Protein AF-A0A537KF07-F1 (afdb_monomer_lite)

Secondary structure (DSSP, 8-state):
--GGGGT----EEEEEEETTEEEEEEEEEEETTEEEEEEEEEEE-TTS-EEEEEEEE-TTSSSSS-EEEEEEEEEE-TTS-EEEEEEEEE-TTS-EEEEEEEEEEEEEEEEPTT--STHHHHTT-GGGG-SEEEEEEEEEETT-TTS-EEEEEEEEE-TTSSEEEEEEEEETTTEEEEEE----

Foldseek 3Di:
DDPVVQPFPDKDKDWDDDPRATAKIWTWGDDVPDTWIKMKGFDADPVGAGQKIFIWTDPVNPPPLIDRQKMWGWDADPQQATAKIKIFGADRVRHTDKIKMKHPWDFDPFAAPQQDGNVCVSVVHSNSVGRTDTQKIWMDMPVDDVPIKIKGKDFDADPVRYGQKIWIAIPPVRDIDIDGDDDD

Radius of gyration: 18.46 Å; chains: 1; bounding box: 45×42×47 Å

Structure (mmCIF, N/CA/C/O backbone):
data_AF-A0A537KF07-F1
#
_entry.id   AF-A0A537KF07-F1
#
loop_
_atom_site.group_PDB
_atom_site.id
_atom_site.type_symbol
_atom_site.label_atom_id
_atom_site.label_alt_id
_atom_site.label_comp_id
_atom_site.label_asym_id
_atom_site.label_entity_id
_atom_site.label_seq_id
_atom_site.pdbx_PDB_ins_code
_atom_site.Cartn_x
_atom_site.Cartn_y
_atom_site.Cartn_z
_atom_site.occupancy
_atom_site.B_iso_or_equiv
_atom_site.auth_seq_id
_atom_site.auth_comp_id
_atom_site.auth_asym_id
_atom_site.auth_atom_id
_atom_site.pdbx_PDB_model_num
ATOM 1 N N . MET A 1 1 ? -11.790 18.158 -12.188 1.00 47.16 1 MET A N 1
ATOM 2 C CA . MET A 1 1 ? -12.282 18.224 -13.584 1.00 47.16 1 MET A CA 1
ATOM 3 C C . MET A 1 1 ? -12.781 16.838 -13.966 1.00 47.16 1 MET A C 1
ATOM 5 O O . MET A 1 1 ? -12.114 15.887 -13.583 1.00 47.16 1 MET A O 1
ATOM 9 N N . PRO A 1 2 ? -13.940 16.689 -14.626 1.00 51.88 2 PRO A N 1
ATOM 10 C CA . PRO A 1 2 ? -14.465 15.374 -14.996 1.00 51.88 2 PRO A CA 1
ATOM 11 C C . PRO A 1 2 ? -13.599 14.713 -16.083 1.00 51.88 2 PRO A C 1
ATOM 13 O O . PRO A 1 2 ? -13.153 15.394 -17.004 1.00 51.88 2 PRO A O 1
ATOM 16 N N . LEU A 1 3 ? -13.401 13.394 -15.989 1.00 54.84 3 LEU A N 1
ATOM 17 C CA . LEU A 1 3 ? -12.576 12.559 -16.889 1.00 54.84 3 LEU A CA 1
ATOM 18 C C . LEU A 1 3 ? -12.927 12.719 -18.385 1.00 54.84 3 LEU A C 1
ATOM 20 O O . LEU A 1 3 ? -12.056 12.653 -19.249 1.00 54.84 3 LEU A O 1
ATOM 24 N N . VAL A 1 4 ? -14.186 13.056 -18.678 1.00 55.69 4 VAL A N 1
ATOM 25 C CA . VAL A 1 4 ? -14.690 13.337 -20.033 1.00 55.69 4 VAL A CA 1
ATOM 26 C C . VAL A 1 4 ? -13.979 14.528 -20.695 1.00 55.69 4 VAL A C 1
ATOM 28 O O . VAL A 1 4 ? -13.783 14.527 -21.906 1.00 55.69 4 VAL A O 1
ATOM 31 N N . ALA A 1 5 ? -13.541 15.534 -19.928 1.00 60.78 5 ALA A N 1
ATOM 32 C CA . ALA A 1 5 ? -12.912 16.742 -20.474 1.00 60.78 5 ALA A CA 1
ATOM 33 C C . ALA A 1 5 ? -11.498 16.505 -21.044 1.00 60.78 5 ALA A C 1
ATOM 35 O O . ALA A 1 5 ? -11.002 17.339 -21.797 1.00 60.78 5 ALA A O 1
ATOM 36 N N . VAL A 1 6 ? -10.868 15.372 -20.708 1.00 59.22 6 VAL A N 1
ATOM 37 C CA . VAL A 1 6 ? -9.561 14.934 -21.235 1.00 59.22 6 VAL A CA 1
ATOM 38 C C . VAL A 1 6 ? -9.680 13.717 -22.164 1.00 59.22 6 VAL A C 1
ATOM 40 O O . VAL A 1 6 ? -8.673 13.125 -22.540 1.00 59.22 6 VAL A O 1
ATOM 43 N N . GLY A 1 7 ? -10.905 13.333 -22.546 1.00 64.19 7 GLY A N 1
ATOM 44 C CA . GLY A 1 7 ? -11.150 12.217 -23.465 1.00 64.19 7 GLY A CA 1
ATOM 45 C C . GLY A 1 7 ? -10.906 10.823 -22.873 1.00 64.19 7 GLY A C 1
ATOM 46 O O . GLY A 1 7 ? -10.796 9.866 -23.634 1.00 64.19 7 GLY A O 1
ATOM 47 N N . ILE A 1 8 ? -10.822 10.689 -21.543 1.00 65.81 8 ILE A N 1
ATOM 48 C CA . ILE A 1 8 ? -10.770 9.382 -20.873 1.00 65.81 8 ILE A CA 1
ATOM 49 C C . ILE A 1 8 ? -12.213 8.893 -20.699 1.00 65.81 8 ILE A C 1
ATOM 51 O O . ILE A 1 8 ? -12.938 9.391 -19.838 1.00 65.81 8 ILE A O 1
ATOM 55 N N . ASP A 1 9 ? -12.627 7.934 -21.528 1.00 66.38 9 ASP A N 1
ATOM 56 C CA . ASP A 1 9 ? -13.961 7.314 -21.451 1.00 66.38 9 ASP A CA 1
ATOM 57 C C . ASP A 1 9 ? -14.011 6.195 -20.393 1.00 66.38 9 ASP A C 1
ATOM 59 O O . ASP A 1 9 ? -14.980 6.054 -19.653 1.00 66.38 9 ASP A O 1
ATOM 63 N N . SER A 1 10 ? -12.925 5.427 -20.244 1.00 69.19 10 SER A N 1
ATOM 64 C CA . SER A 1 10 ? -12.824 4.392 -19.211 1.00 69.19 10 SER A CA 1
ATOM 65 C C . SER A 1 10 ? -11.374 4.072 -18.854 1.00 69.19 10 SER A C 1
ATOM 67 O O . SER A 1 10 ? -10.477 4.206 -19.684 1.00 69.19 10 SER A O 1
ATOM 69 N N . ILE A 1 11 ? -11.165 3.625 -17.616 1.00 80.50 11 ILE A N 1
ATOM 70 C CA . ILE A 1 11 ? -9.938 2.965 -17.167 1.00 80.50 11 ILE A CA 1
ATOM 71 C C . ILE A 1 11 ? -10.269 1.483 -17.011 1.00 80.50 11 ILE A C 1
ATOM 73 O O . ILE A 1 11 ? -11.291 1.141 -16.410 1.00 80.50 11 ILE A O 1
ATOM 77 N N . LYS A 1 12 ? -9.431 0.601 -17.564 1.00 85.31 12 LYS A N 1
ATOM 78 C CA . LYS A 1 12 ? -9.648 -0.845 -17.502 1.00 85.31 12 LYS A CA 1
ATOM 79 C C . LYS A 1 12 ? -8.543 -1.518 -16.700 1.00 85.31 12 LYS A C 1
ATOM 81 O O . LYS A 1 12 ? -7.401 -1.562 -17.149 1.00 85.31 12 LYS A O 1
ATOM 86 N N . THR A 1 13 ? -8.936 -2.134 -15.589 1.00 89.50 13 THR A N 1
ATOM 87 C CA . THR A 1 13 ? -8.097 -3.062 -14.824 1.00 89.50 13 THR A CA 1
ATOM 88 C C . THR A 1 13 ? -8.587 -4.486 -15.061 1.00 89.50 13 THR A C 1
ATOM 90 O O . THR A 1 13 ? -9.764 -4.795 -14.867 1.00 89.50 13 THR A O 1
ATOM 93 N N . ILE A 1 14 ? -7.698 -5.363 -15.517 1.00 92.50 14 ILE A N 1
ATOM 94 C CA . ILE A 1 14 ? -7.951 -6.794 -15.693 1.00 92.50 14 ILE A CA 1
ATOM 95 C C . ILE A 1 14 ? -7.270 -7.518 -14.545 1.00 92.50 14 ILE A C 1
ATOM 97 O O . ILE A 1 14 ? -6.051 -7.476 -14.431 1.00 92.50 14 ILE A O 1
ATOM 101 N N . VAL A 1 15 ? -8.052 -8.202 -13.719 1.00 94.50 15 VAL A N 1
ATOM 102 C CA . VAL A 1 15 ? -7.546 -8.968 -12.580 1.00 94.50 15 VAL A CA 1
ATOM 103 C C . VAL A 1 15 ? -7.554 -10.453 -12.929 1.00 94.50 15 VAL A C 1
ATOM 105 O O . VAL A 1 15 ? -8.562 -10.983 -13.398 1.00 94.50 15 VAL A O 1
ATOM 108 N N . HIS A 1 16 ? -6.438 -11.133 -12.686 1.00 95.06 16 HIS A N 1
ATOM 109 C CA . HIS A 1 16 ? -6.301 -12.573 -12.871 1.00 95.06 16 HIS A CA 1
ATOM 110 C C . HIS A 1 16 ? -6.446 -13.294 -11.533 1.00 95.06 16 HIS A C 1
ATOM 112 O O . HIS A 1 16 ? -5.926 -12.858 -10.503 1.00 95.06 16 HIS A O 1
ATOM 118 N N . TYR A 1 17 ? -7.156 -14.419 -11.562 1.00 93.31 17 TYR A N 1
ATOM 119 C CA . TYR A 1 17 ? -7.489 -15.199 -10.380 1.00 93.31 17 TYR A CA 1
ATOM 120 C C . TYR A 1 17 ? -7.315 -16.689 -10.666 1.00 93.31 17 TYR A C 1
ATOM 122 O O . TYR A 1 17 ? -7.836 -17.200 -11.659 1.00 93.31 17 TYR A O 1
ATOM 130 N N . ALA A 1 18 ? -6.597 -17.395 -9.797 1.00 93.19 18 ALA A N 1
ATOM 131 C CA . ALA A 1 18 ? -6.385 -18.835 -9.892 1.00 93.19 18 ALA A CA 1
ATOM 132 C C . ALA A 1 18 ? -6.261 -19.449 -8.495 1.00 93.19 18 ALA A C 1
ATOM 134 O O . ALA A 1 18 ? -5.739 -18.820 -7.578 1.00 93.19 18 ALA A O 1
ATOM 135 N N . SER A 1 19 ? -6.730 -20.689 -8.326 1.00 89.88 19 SER A N 1
ATOM 136 C CA . SER A 1 19 ? -6.618 -21.431 -7.056 1.00 89.88 19 SER A CA 1
ATOM 137 C C . SER A 1 19 ? -7.095 -20.631 -5.833 1.00 89.88 19 SER A C 1
ATOM 139 O O . SER A 1 19 ? -6.445 -20.614 -4.789 1.00 89.88 19 SER A O 1
ATOM 141 N N . SER A 1 20 ? -8.229 -19.943 -5.987 1.00 87.94 20 SER A N 1
ATOM 142 C CA . SER A 1 20 ? -8.838 -19.084 -4.968 1.00 87.94 20 SER A CA 1
ATOM 143 C C . SER A 1 20 ? -8.006 -17.861 -4.542 1.00 87.94 20 SER A C 1
ATOM 145 O O . SER A 1 20 ? -8.156 -17.369 -3.424 1.00 87.94 20 SER A O 1
ATOM 147 N N . ARG A 1 21 ? -7.116 -17.362 -5.411 1.00 92.44 21 ARG A N 1
ATOM 148 C CA . ARG A 1 21 ? -6.211 -16.241 -5.123 1.00 92.44 21 ARG A CA 1
ATOM 149 C C . ARG A 1 21 ? -6.056 -15.311 -6.320 1.00 92.44 21 ARG A C 1
ATOM 151 O O . ARG A 1 21 ? -6.064 -15.762 -7.465 1.00 92.44 21 ARG A O 1
ATOM 158 N N . TYR A 1 22 ? -5.850 -14.026 -6.049 1.00 94.50 22 TYR A N 1
ATOM 159 C CA . TYR A 1 22 ? -5.432 -13.063 -7.065 1.00 94.50 22 TYR A CA 1
ATOM 160 C C . TYR A 1 22 ? -3.990 -13.347 -7.474 1.00 94.50 22 TYR A C 1
ATOM 162 O O . TYR A 1 22 ? -3.114 -13.436 -6.622 1.00 94.50 22 TYR A O 1
ATOM 170 N N . THR A 1 23 ? -3.715 -13.510 -8.759 1.00 96.06 23 THR A N 1
ATOM 171 C CA . THR A 1 23 ? -2.351 -13.814 -9.224 1.00 96.06 23 THR A CA 1
ATOM 172 C C . THR A 1 23 ? -1.645 -12.582 -9.761 1.00 96.06 23 THR A C 1
ATOM 174 O O . THR A 1 23 ? -0.437 -12.438 -9.598 1.00 96.06 23 THR A O 1
ATOM 177 N N . SER A 1 24 ? -2.401 -11.702 -10.408 1.00 95.44 24 SER A N 1
ATOM 178 C CA . SER A 1 24 ? -1.882 -10.510 -11.065 1.00 95.44 24 SER A CA 1
ATOM 179 C C . SER A 1 24 ? -3.008 -9.556 -11.436 1.00 95.44 24 SER A C 1
ATOM 181 O O . SER A 1 24 ? -4.174 -9.954 -11.498 1.00 95.44 24 SER A O 1
ATOM 183 N N . TYR A 1 25 ? -2.658 -8.319 -11.767 1.00 94.31 25 TYR A N 1
ATOM 184 C CA . TYR A 1 25 ? -3.534 -7.421 -12.510 1.00 94.31 25 TYR A CA 1
ATOM 185 C C . TYR A 1 25 ? -2.779 -6.728 -13.647 1.00 94.31 25 TYR A C 1
ATOM 187 O O . TYR A 1 25 ? -1.553 -6.699 -13.664 1.00 94.31 25 TYR A O 1
ATOM 195 N N . VAL A 1 26 ? -3.523 -6.216 -14.623 1.00 93.38 26 VAL A N 1
ATOM 196 C CA . VAL A 1 26 ? -3.023 -5.403 -15.738 1.00 93.38 26 VAL A CA 1
ATOM 197 C C . VAL A 1 26 ? -3.908 -4.175 -15.832 1.00 93.38 26 VAL A C 1
ATOM 199 O O . VAL A 1 26 ? -5.131 -4.321 -15.933 1.00 93.38 26 VAL A O 1
ATOM 202 N N . LEU A 1 27 ? -3.316 -2.989 -15.823 1.00 90.94 27 LEU A N 1
ATOM 203 C CA . LEU A 1 27 ? -4.023 -1.739 -16.041 1.00 90.94 27 LEU A CA 1
ATOM 204 C C . LEU A 1 27 ? -3.581 -1.153 -17.390 1.00 90.94 27 LEU A C 1
ATOM 206 O O . LEU A 1 27 ? -2.417 -1.175 -17.783 1.00 90.94 27 LEU A O 1
ATOM 210 N N . ASN A 1 28 ? -4.566 -0.703 -18.164 1.00 88.88 28 ASN A N 1
ATOM 211 C CA . ASN A 1 28 ? -4.343 -0.075 -19.459 1.00 88.88 28 ASN A CA 1
ATOM 212 C C . ASN A 1 28 ? -5.110 1.245 -19.510 1.00 88.88 28 ASN A C 1
ATOM 214 O O . ASN A 1 28 ? -6.343 1.265 -19.418 1.00 88.88 28 ASN A O 1
ATOM 218 N N . ILE A 1 29 ? -4.363 2.332 -19.676 1.00 85.81 29 ILE A N 1
ATOM 219 C CA . ILE A 1 29 ? -4.878 3.666 -19.955 1.00 85.81 29 ILE A CA 1
ATOM 220 C C . ILE A 1 29 ? -4.370 4.054 -21.339 1.00 85.81 29 ILE A C 1
ATOM 222 O O . ILE A 1 29 ? -3.177 4.251 -21.538 1.00 85.81 29 ILE A O 1
ATOM 226 N N . ASN A 1 30 ? -5.280 4.190 -22.297 1.00 82.38 30 ASN A N 1
ATOM 227 C CA . ASN A 1 30 ? -4.943 4.583 -23.659 1.00 82.38 30 ASN A CA 1
ATOM 228 C C . ASN A 1 30 ? -5.803 5.776 -24.071 1.00 82.38 30 ASN A C 1
ATOM 230 O O . ASN A 1 30 ? -6.999 5.630 -24.336 1.00 82.38 30 ASN A O 1
ATOM 234 N N . THR A 1 31 ? -5.185 6.952 -24.113 1.00 80.06 31 THR A N 1
ATOM 235 C CA . THR A 1 31 ? -5.799 8.194 -24.579 1.00 80.06 31 THR A CA 1
ATOM 236 C C . THR A 1 31 ? -4.897 8.922 -25.574 1.00 80.06 31 THR A C 1
ATOM 238 O O . THR A 1 31 ? -3.701 8.643 -25.671 1.00 80.06 31 THR A O 1
ATOM 241 N N . PRO A 1 32 ? -5.437 9.858 -26.378 1.00 80.12 32 PRO A N 1
ATOM 242 C CA . PRO A 1 32 ? -4.624 10.597 -27.337 1.00 80.12 32 PRO A CA 1
ATOM 243 C C . PRO A 1 32 ? -3.425 11.289 -26.667 1.00 80.12 32 PRO A C 1
ATOM 245 O O . PRO A 1 32 ? -3.595 12.189 -25.850 1.00 80.12 32 PRO A O 1
ATOM 248 N N . GLY A 1 33 ? -2.211 10.873 -27.039 1.00 79.88 33 GLY A N 1
ATOM 249 C CA . GLY A 1 33 ? -0.958 11.417 -26.503 1.00 79.88 33 GLY A CA 1
ATOM 250 C C . GLY A 1 33 ? -0.462 10.775 -25.201 1.00 79.88 33 GLY A C 1
ATOM 251 O O . GLY A 1 33 ? 0.588 11.187 -24.716 1.00 79.88 33 GLY A O 1
ATOM 252 N N . PHE A 1 34 ? -1.163 9.775 -24.657 1.00 80.50 34 PHE A N 1
ATOM 253 C CA . PHE A 1 34 ? -0.753 9.064 -23.447 1.00 80.50 34 PHE A CA 1
ATOM 254 C C . PHE A 1 34 ? -1.172 7.592 -23.494 1.00 80.50 34 PHE A C 1
ATOM 256 O O . PHE A 1 34 ? -2.356 7.267 -23.573 1.00 80.50 34 PHE A O 1
ATOM 263 N N . VAL A 1 35 ? -0.193 6.695 -23.407 1.00 82.75 35 VAL A N 1
ATOM 264 C CA . VAL A 1 35 ? -0.441 5.265 -23.228 1.00 82.75 35 VAL A CA 1
ATOM 265 C C . VAL A 1 35 ? 0.324 4.817 -21.995 1.00 82.75 35 VAL A C 1
ATOM 267 O O . VAL A 1 35 ? 1.543 4.946 -21.950 1.00 82.75 35 VAL A O 1
ATOM 270 N N . LEU A 1 36 ? -0.402 4.295 -21.013 1.00 86.31 36 LEU A N 1
ATOM 271 C CA . LEU A 1 36 ? 0.148 3.577 -19.876 1.00 86.31 36 LEU A CA 1
ATOM 272 C C . LEU A 1 36 ? -0.352 2.144 -19.948 1.00 86.31 36 LEU A C 1
ATOM 274 O O . LEU A 1 36 ? -1.557 1.888 -20.011 1.00 86.31 36 LEU A O 1
ATOM 278 N N . LEU A 1 37 ? 0.592 1.220 -19.933 1.00 90.88 37 LEU A N 1
ATOM 279 C CA . LEU A 1 37 ? 0.317 -0.189 -19.781 1.00 90.88 37 LEU A CA 1
ATOM 280 C C . LEU A 1 37 ? 1.253 -0.718 -18.705 1.00 90.88 37 LEU A C 1
ATOM 282 O O . LEU A 1 37 ? 2.467 -0.778 -18.898 1.00 90.88 37 LEU A O 1
ATOM 286 N N . ASP A 1 38 ? 0.671 -1.116 -17.590 1.00 92.56 38 ASP A N 1
ATOM 287 C CA . ASP A 1 38 ? 1.383 -1.666 -16.455 1.00 92.56 38 ASP A CA 1
ATOM 288 C C . ASP A 1 38 ? 0.727 -2.971 -15.995 1.00 92.56 38 ASP A C 1
ATOM 290 O O . ASP A 1 38 ? -0.360 -3.375 -16.433 1.00 92.56 38 ASP A O 1
ATOM 294 N N . SER A 1 39 ? 1.459 -3.723 -15.188 1.00 94.50 39 SER A N 1
ATOM 295 C CA . SER A 1 39 ? 0.978 -4.983 -14.647 1.00 94.50 39 SER A CA 1
ATOM 296 C C . SER A 1 39 ? 1.685 -5.332 -13.359 1.00 94.50 39 SER A C 1
ATOM 298 O O . SER A 1 39 ? 2.851 -5.002 -13.175 1.00 94.50 39 SER A O 1
ATOM 300 N N . SER A 1 40 ? 0.998 -6.088 -12.521 1.00 96.06 40 SER A N 1
ATOM 301 C CA . SER A 1 40 ? 1.519 -6.523 -11.236 1.00 96.06 40 SER A CA 1
ATOM 302 C C . SER A 1 40 ? 1.363 -8.010 -11.064 1.00 96.06 40 SER A C 1
ATOM 304 O O . SER A 1 40 ? 0.354 -8.580 -11.474 1.00 96.06 40 SER A O 1
ATOM 306 N N . VAL A 1 41 ? 2.333 -8.642 -10.413 1.00 97.44 41 VAL A N 1
ATOM 307 C CA . VAL A 1 41 ? 2.280 -10.050 -10.012 1.00 97.44 41 VAL A CA 1
ATOM 308 C C . VAL A 1 41 ? 2.420 -10.139 -8.500 1.00 97.44 41 VAL A C 1
ATOM 310 O O . VAL A 1 41 ? 3.409 -9.669 -7.940 1.00 97.44 41 VAL A O 1
ATOM 313 N N . PHE A 1 42 ? 1.451 -10.780 -7.846 1.00 97.75 42 PHE A N 1
ATOM 314 C CA . PHE A 1 42 ? 1.448 -10.925 -6.393 1.00 97.75 42 PHE A CA 1
ATOM 315 C C . PHE A 1 42 ? 2.351 -12.069 -5.929 1.00 97.75 42 PHE A C 1
ATOM 317 O O . PHE A 1 42 ? 2.352 -13.166 -6.495 1.00 97.75 42 PHE A O 1
ATOM 324 N N . VAL A 1 43 ? 3.084 -11.821 -4.847 1.00 97.38 43 VAL A N 1
ATOM 325 C CA . VAL A 1 43 ? 3.952 -12.784 -4.167 1.00 97.38 43 VAL A CA 1
ATOM 326 C C . VAL A 1 43 ? 3.274 -13.229 -2.877 1.00 97.38 43 VAL A C 1
ATOM 328 O O . VAL A 1 43 ? 2.782 -12.403 -2.113 1.00 97.38 43 VAL A O 1
ATOM 331 N N . TYR A 1 44 ? 3.254 -14.538 -2.624 1.00 95.75 44 TYR A N 1
ATOM 332 C CA . TYR A 1 44 ? 2.549 -15.138 -1.492 1.00 95.75 44 TYR A CA 1
ATOM 333 C C . TYR A 1 44 ? 3.493 -15.838 -0.514 1.00 95.75 44 TYR A C 1
ATOM 335 O O . TYR A 1 44 ? 4.454 -16.483 -0.934 1.00 95.75 44 TYR A O 1
ATOM 343 N N . ASP A 1 45 ? 3.168 -15.791 0.779 1.00 93.62 45 ASP A N 1
ATOM 344 C CA . ASP A 1 45 ? 3.781 -16.671 1.775 1.00 93.62 45 ASP A CA 1
ATOM 345 C C . ASP A 1 45 ? 3.182 -18.093 1.741 1.00 93.62 45 ASP A C 1
ATOM 347 O O . ASP A 1 45 ? 2.206 -18.392 1.043 1.00 93.62 45 ASP A O 1
ATOM 351 N N . GLY A 1 46 ? 3.765 -19.000 2.534 1.00 91.38 46 GLY A N 1
ATOM 352 C CA . GLY A 1 46 ? 3.276 -20.376 2.668 1.00 91.38 46 GLY A CA 1
ATOM 353 C C . GLY A 1 46 ? 1.874 -20.493 3.286 1.00 91.38 46 GLY A C 1
ATOM 354 O O . GLY A 1 46 ? 1.215 -21.513 3.097 1.00 91.38 46 GLY A O 1
ATOM 355 N N . ALA A 1 47 ? 1.399 -19.456 3.985 1.00 89.75 47 ALA A N 1
ATOM 356 C CA . ALA A 1 47 ? 0.049 -19.384 4.541 1.00 89.75 47 ALA A CA 1
ATOM 357 C C . ALA A 1 47 ? -0.978 -18.837 3.530 1.00 89.75 47 ALA A C 1
ATOM 359 O O . ALA A 1 47 ? -2.181 -18.906 3.774 1.00 89.75 47 ALA A O 1
ATOM 360 N N . GLY A 1 48 ? -0.529 -18.350 2.370 1.00 89.88 48 GLY A N 1
ATOM 361 C CA . GLY A 1 48 ? -1.392 -17.813 1.326 1.00 89.88 48 GLY A CA 1
ATOM 362 C C . GLY A 1 48 ? -1.762 -16.346 1.484 1.00 89.88 48 GLY A C 1
ATOM 363 O O . GLY A 1 48 ? -2.725 -15.914 0.849 1.00 89.88 48 GLY A O 1
ATOM 364 N N . ARG A 1 49 ? -1.001 -15.583 2.270 1.00 91.88 49 ARG A N 1
ATOM 365 C CA . ARG A 1 49 ? -1.111 -14.121 2.333 1.00 91.88 49 ARG A CA 1
ATOM 366 C C . ARG A 1 49 ? -0.222 -13.485 1.276 1.00 91.88 49 ARG A C 1
ATOM 368 O O . ARG A 1 49 ? 0.865 -14.000 1.014 1.00 91.88 49 ARG A O 1
ATOM 375 N N 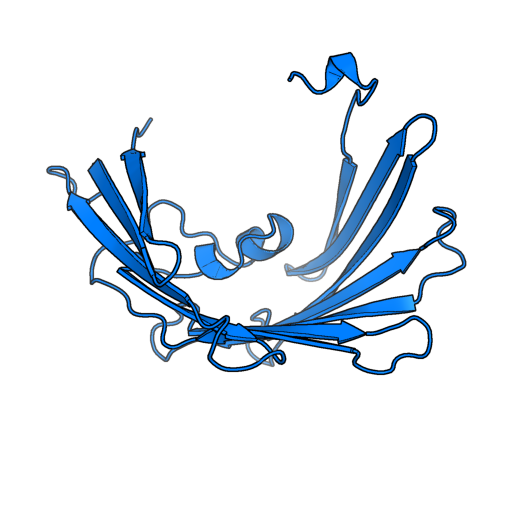. ILE A 1 50 ? -0.669 -12.376 0.694 1.00 96.06 50 ILE A N 1
ATOM 376 C CA . ILE A 1 50 ? 0.164 -11.564 -0.198 1.00 96.06 50 ILE A CA 1
ATOM 377 C C . ILE A 1 50 ? 1.228 -10.874 0.661 1.00 96.06 50 ILE A C 1
ATOM 379 O O . ILE A 1 50 ? 0.893 -10.158 1.600 1.00 96.06 50 ILE A O 1
ATOM 383 N N . ILE A 1 51 ? 2.501 -11.117 0.372 1.00 97.12 51 ILE A N 1
ATOM 384 C CA . ILE A 1 51 ? 3.655 -10.524 1.070 1.00 97.12 51 ILE A CA 1
ATOM 385 C C . ILE A 1 51 ? 4.463 -9.592 0.174 1.00 97.12 51 ILE A C 1
ATOM 387 O O . ILE A 1 51 ? 5.435 -9.000 0.625 1.00 97.12 51 ILE A O 1
ATOM 391 N N . GLY A 1 52 ? 4.073 -9.470 -1.089 1.00 97.44 52 GLY A N 1
ATOM 392 C CA . GLY A 1 52 ? 4.684 -8.509 -1.977 1.00 97.44 52 GLY A CA 1
ATOM 393 C C . GLY A 1 52 ? 4.050 -8.474 -3.351 1.00 97.44 52 GLY A C 1
ATOM 394 O O . GLY A 1 52 ? 3.147 -9.252 -3.675 1.00 97.44 52 GLY A O 1
ATOM 395 N N . GLU A 1 53 ? 4.565 -7.571 -4.163 1.00 97.62 53 GLU A N 1
ATOM 396 C CA . GLU A 1 53 ? 4.117 -7.317 -5.520 1.00 97.62 53 GLU A CA 1
ATOM 397 C C . GLU A 1 53 ? 5.318 -6.959 -6.395 1.00 97.62 53 GLU A C 1
ATOM 399 O O . GLU A 1 53 ? 6.147 -6.135 -6.019 1.00 97.62 53 GLU A O 1
ATOM 404 N N . ASN A 1 54 ? 5.415 -7.581 -7.568 1.00 98.12 54 ASN A N 1
ATOM 405 C CA . ASN A 1 54 ? 6.334 -7.156 -8.619 1.00 98.12 54 ASN A CA 1
ATOM 406 C C . ASN A 1 54 ? 5.539 -6.369 -9.655 1.00 98.12 54 ASN A C 1
ATOM 408 O O . ASN A 1 54 ? 4.658 -6.943 -10.299 1.00 98.12 54 ASN A O 1
ATOM 412 N N . PHE A 1 55 ? 5.868 -5.094 -9.815 1.00 97.12 55 PHE A N 1
ATOM 413 C CA . PHE A 1 55 ? 5.197 -4.173 -10.721 1.00 97.12 55 PHE A CA 1
ATOM 414 C C . PHE A 1 55 ? 6.056 -3.925 -11.963 1.00 97.12 55 PHE A C 1
ATOM 416 O O . PHE A 1 55 ? 7.252 -3.631 -11.876 1.00 97.12 55 PHE A O 1
ATOM 423 N N . TYR A 1 56 ? 5.437 -4.057 -13.129 1.00 97.06 56 TYR A N 1
ATOM 424 C CA . TYR A 1 56 ? 6.067 -3.977 -14.436 1.00 97.06 56 TYR A CA 1
ATOM 425 C C . TYR A 1 56 ? 5.401 -2.906 -15.288 1.00 97.06 56 TYR A C 1
ATOM 427 O O . TYR A 1 56 ? 4.176 -2.866 -15.387 1.00 97.06 56 TYR A O 1
ATOM 435 N N . GLU A 1 57 ? 6.207 -2.128 -16.001 1.00 95.31 57 GLU A N 1
ATOM 436 C CA . GLU A 1 57 ? 5.738 -1.105 -16.938 1.00 95.31 57 GLU A CA 1
ATOM 437 C C . GLU A 1 57 ? 6.159 -1.448 -18.365 1.00 95.31 57 GLU A C 1
ATOM 439 O O . GLU A 1 57 ? 7.251 -1.972 -18.583 1.00 95.31 57 GLU A O 1
ATOM 444 N N . SER A 1 58 ? 5.303 -1.125 -19.337 1.00 94.19 58 SER A N 1
ATOM 445 C CA . SER A 1 58 ? 5.590 -1.153 -20.775 1.00 94.19 58 SER A CA 1
ATOM 446 C C . SER A 1 58 ? 5.636 0.294 -21.288 1.00 94.19 58 SER A C 1
ATOM 448 O O . SER A 1 58 ? 4.584 0.856 -21.606 1.00 94.19 58 SER A O 1
ATOM 450 N N . PRO A 1 59 ? 6.825 0.927 -21.375 1.00 88.62 59 PRO A N 1
ATOM 451 C CA . PRO A 1 59 ? 6.963 2.327 -21.791 1.00 88.62 59 PRO A CA 1
ATOM 452 C C . PRO A 1 59 ? 6.358 2.645 -23.157 1.00 88.62 59 PRO A C 1
ATOM 454 O O . PRO A 1 59 ? 5.791 3.716 -23.356 1.00 88.62 59 PRO A O 1
ATOM 457 N N . ALA A 1 60 ? 6.468 1.723 -24.116 1.00 87.38 60 ALA A N 1
ATOM 458 C CA . ALA A 1 60 ? 5.872 1.887 -25.435 1.00 87.38 60 ALA A CA 1
ATOM 459 C C . ALA A 1 60 ? 4.353 1.643 -25.439 1.00 87.38 60 ALA A C 1
ATOM 461 O O . ALA A 1 60 ? 3.704 1.867 -26.462 1.00 87.38 60 ALA A O 1
ATOM 462 N N . GLY A 1 61 ? 3.782 1.128 -24.346 1.00 86.50 61 GLY A N 1
ATOM 463 C CA . GLY A 1 61 ? 2.366 0.784 -24.248 1.00 86.50 61 GLY A CA 1
ATOM 464 C C . GLY A 1 61 ? 1.952 -0.408 -25.116 1.00 86.50 61 GLY A C 1
ATOM 465 O O . GLY A 1 61 ? 0.767 -0.595 -25.390 1.00 86.50 61 GLY A O 1
ATOM 466 N N . THR A 1 62 ? 2.920 -1.196 -25.601 1.00 85.81 62 THR A N 1
ATOM 467 C CA . THR A 1 62 ? 2.682 -2.304 -26.547 1.00 85.81 62 THR A CA 1
ATOM 468 C C . THR A 1 62 ? 2.599 -3.671 -25.878 1.00 85.81 62 THR A C 1
ATOM 470 O O . THR A 1 62 ? 2.110 -4.620 -26.488 1.00 85.81 62 THR A O 1
ATOM 473 N N . GLY A 1 63 ? 3.099 -3.782 -24.647 1.00 86.88 63 GLY A N 1
ATOM 474 C CA . GLY A 1 63 ? 3.190 -5.026 -23.890 1.00 86.88 63 GLY A CA 1
ATOM 475 C C . GLY A 1 63 ? 4.360 -5.934 -24.282 1.00 86.88 63 GLY A C 1
ATOM 476 O O . GLY A 1 63 ? 4.473 -7.029 -23.739 1.00 86.88 63 GLY A O 1
ATOM 477 N N . ASN A 1 64 ? 5.236 -5.507 -25.200 1.00 89.12 64 ASN A N 1
ATOM 478 C CA . ASN A 1 64 ? 6.405 -6.286 -25.641 1.00 89.12 64 ASN A CA 1
ATOM 479 C C . ASN A 1 64 ? 7.728 -5.838 -24.994 1.00 89.12 64 ASN A C 1
ATOM 481 O O . ASN A 1 64 ? 8.767 -6.448 -25.231 1.00 89.12 64 ASN A O 1
ATOM 485 N N . ASP A 1 65 ? 7.696 -4.769 -24.206 1.00 92.12 65 ASP A N 1
ATOM 486 C CA . ASP A 1 65 ? 8.854 -4.076 -23.636 1.00 92.12 65 ASP A CA 1
ATOM 487 C C . ASP A 1 65 ? 8.738 -3.913 -22.115 1.00 92.12 65 ASP A C 1
ATOM 489 O O . ASP A 1 65 ? 9.268 -2.961 -21.545 1.00 92.12 65 ASP A O 1
ATOM 493 N N . TYR A 1 66 ? 8.035 -4.842 -21.459 1.00 94.69 66 TYR A N 1
ATOM 494 C CA . TYR A 1 66 ? 7.916 -4.833 -20.007 1.00 94.69 66 TYR A CA 1
ATOM 495 C C . TYR A 1 66 ? 9.282 -4.940 -19.328 1.00 94.69 66 TYR A C 1
ATOM 497 O O . TYR A 1 66 ? 10.089 -5.812 -19.658 1.00 94.69 66 TYR A O 1
ATOM 505 N N . TYR A 1 67 ? 9.492 -4.112 -18.312 1.00 95.81 67 TYR A N 1
ATOM 506 C CA . TYR A 1 67 ? 10.581 -4.260 -17.352 1.00 95.81 67 TYR A CA 1
ATOM 507 C C . TYR A 1 67 ? 10.036 -4.152 -15.929 1.00 95.81 67 TYR A C 1
ATOM 509 O O . TYR A 1 67 ? 8.946 -3.626 -15.715 1.00 95.81 67 TYR A O 1
ATOM 517 N N . LEU A 1 68 ? 10.774 -4.696 -14.960 1.00 97.69 68 LEU A N 1
ATOM 518 C CA . LEU A 1 68 ? 10.414 -4.592 -13.549 1.00 97.69 68 LEU A CA 1
ATOM 519 C C . LEU A 1 68 ? 10.695 -3.166 -13.070 1.00 97.69 68 LEU A C 1
ATOM 521 O O . LEU A 1 68 ? 11.858 -2.798 -12.925 1.00 97.69 68 LEU A O 1
ATOM 525 N N . ALA A 1 69 ? 9.641 -2.392 -12.843 1.00 97.69 69 ALA A N 1
ATOM 526 C CA . ALA A 1 69 ? 9.726 -0.982 -12.478 1.00 97.69 69 ALA A CA 1
ATOM 527 C C . ALA A 1 69 ? 9.654 -0.768 -10.963 1.00 97.69 69 ALA A C 1
ATOM 529 O O . ALA A 1 69 ? 10.254 0.172 -10.444 1.00 97.69 69 ALA A O 1
ATOM 530 N N . ALA A 1 70 ? 8.953 -1.647 -10.242 1.00 98.12 70 ALA A N 1
ATOM 531 C CA . ALA A 1 70 ? 8.902 -1.581 -8.792 1.00 98.12 70 ALA A CA 1
ATOM 532 C C . ALA A 1 70 ? 8.735 -2.945 -8.121 1.00 98.12 70 ALA A C 1
ATOM 534 O O . ALA A 1 70 ? 8.241 -3.908 -8.714 1.00 98.12 70 ALA A O 1
ATOM 535 N N . LYS A 1 71 ? 9.126 -3.003 -6.849 1.00 98.38 71 LYS A N 1
ATOM 536 C CA . LYS A 1 71 ? 8.749 -4.069 -5.922 1.00 98.38 71 LYS A CA 1
ATOM 537 C C . LYS A 1 71 ? 8.086 -3.470 -4.699 1.00 98.38 71 LYS A C 1
ATOM 539 O O . LYS A 1 71 ? 8.504 -2.418 -4.222 1.00 98.38 71 LYS A O 1
ATOM 544 N N . PHE A 1 72 ? 7.104 -4.180 -4.176 1.00 98.44 72 PHE A N 1
ATOM 545 C CA . PHE A 1 72 ? 6.489 -3.876 -2.899 1.00 98.44 72 PHE A CA 1
ATOM 546 C C . PHE A 1 72 ? 6.679 -5.067 -1.974 1.00 98.44 72 PHE A C 1
ATOM 548 O O . PHE A 1 72 ? 6.377 -6.191 -2.369 1.00 98.44 72 PHE A O 1
ATOM 555 N N . ASP A 1 73 ? 7.137 -4.816 -0.755 1.00 98.31 73 ASP A N 1
ATOM 556 C CA . ASP A 1 73 ? 7.230 -5.803 0.313 1.00 98.31 73 ASP A CA 1
ATOM 557 C C . ASP A 1 73 ? 6.237 -5.441 1.419 1.00 98.31 73 ASP A C 1
ATOM 559 O O . ASP A 1 73 ? 6.223 -4.319 1.936 1.00 98.31 73 ASP A O 1
ATOM 563 N N . TYR A 1 74 ? 5.401 -6.405 1.791 1.00 97.94 74 TYR A N 1
ATOM 564 C CA . TYR A 1 74 ? 4.348 -6.238 2.785 1.00 97.94 74 TYR A CA 1
ATOM 565 C C . TYR A 1 74 ? 4.615 -7.106 4.007 1.00 97.94 74 TYR A C 1
ATOM 567 O O . TYR A 1 74 ? 5.030 -8.264 3.900 1.00 97.94 74 TYR A O 1
ATOM 575 N N . SER A 1 75 ? 4.307 -6.574 5.186 1.00 97.06 75 SER A N 1
ATOM 576 C CA . SER A 1 75 ? 4.346 -7.342 6.427 1.00 97.06 75 SER A CA 1
ATOM 577 C C . SER A 1 75 ? 3.074 -7.169 7.245 1.00 97.06 75 SER A C 1
ATOM 579 O O . SER A 1 75 ? 2.288 -6.247 7.026 1.00 97.06 75 SER A O 1
ATOM 581 N N . TYR A 1 76 ? 2.882 -8.078 8.199 1.00 95.50 76 TYR A N 1
ATOM 582 C CA . TYR A 1 76 ? 1.712 -8.117 9.066 1.00 95.50 76 TYR A CA 1
ATOM 583 C C . TYR A 1 76 ? 2.134 -8.335 10.512 1.00 95.50 76 TYR A C 1
ATOM 585 O O . TYR A 1 76 ? 3.117 -9.033 10.781 1.00 95.50 76 TYR A O 1
ATOM 593 N N . ASP A 1 77 ? 1.364 -7.782 11.441 1.00 94.44 77 ASP A N 1
ATOM 594 C CA . ASP A 1 77 ? 1.546 -8.026 12.864 1.00 94.44 77 ASP A CA 1
ATOM 595 C C . ASP A 1 77 ? 0.962 -9.390 13.291 1.00 94.44 77 ASP A C 1
ATOM 597 O O . ASP A 1 77 ? 0.381 -10.145 12.503 1.00 94.44 77 ASP A O 1
ATOM 601 N N . ALA A 1 78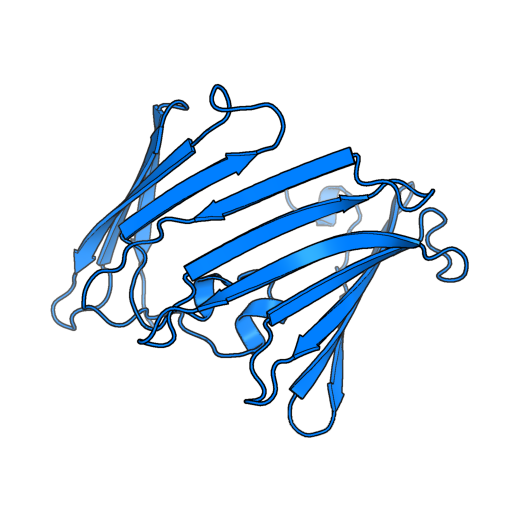 ? 1.124 -9.733 14.571 1.00 91.75 78 ALA A N 1
ATOM 602 C CA . ALA A 1 78 ? 0.607 -10.984 15.129 1.00 91.75 78 ALA A CA 1
ATOM 603 C C . ALA A 1 78 ? -0.935 -11.057 15.161 1.00 91.75 78 ALA A C 1
ATOM 605 O O . ALA A 1 78 ? -1.491 -12.151 15.262 1.00 91.75 78 ALA A O 1
ATOM 606 N N . SER A 1 79 ? -1.616 -9.914 15.063 1.00 90.25 79 SER A N 1
ATOM 607 C CA . SER A 1 79 ? -3.075 -9.788 14.998 1.00 90.25 79 SER A CA 1
ATOM 608 C C . SER A 1 79 ? -3.595 -9.791 13.556 1.00 90.25 79 SER A C 1
ATOM 610 O O . SER A 1 79 ? -4.792 -9.630 13.344 1.00 90.25 79 SER A O 1
ATOM 612 N N . SER A 1 80 ? -2.719 -10.029 12.572 1.00 89.19 80 SER A N 1
ATOM 613 C CA . SER A 1 80 ? -3.017 -9.980 11.136 1.00 89.19 80 SER A CA 1
ATOM 614 C C . SER A 1 80 ? -3.405 -8.596 10.608 1.00 89.19 80 SER A C 1
ATOM 616 O O . SER A 1 80 ? -3.990 -8.512 9.533 1.00 89.19 80 SER A O 1
ATOM 618 N N . ASN A 1 81 ? -3.052 -7.514 11.306 1.00 95.44 81 ASN A N 1
ATOM 619 C CA . ASN A 1 81 ? -3.103 -6.182 10.710 1.00 95.44 81 ASN A CA 1
ATOM 620 C C . ASN A 1 81 ? -1.882 -5.953 9.816 1.00 95.44 81 ASN A C 1
ATOM 622 O O . ASN A 1 81 ? -0.806 -6.498 10.071 1.00 95.44 81 ASN A O 1
ATOM 626 N N . PHE A 1 82 ? -2.031 -5.103 8.804 1.00 96.38 82 PHE A N 1
ATOM 627 C CA . PHE A 1 82 ? -0.922 -4.599 8.002 1.00 96.38 82 PHE A CA 1
ATOM 628 C C . PHE A 1 82 ? 0.112 -3.900 8.898 1.00 96.38 82 PHE A C 1
ATOM 630 O O . PHE A 1 82 ? -0.238 -3.075 9.737 1.00 96.38 82 PHE A O 1
ATOM 637 N N . ALA A 1 83 ? 1.393 -4.221 8.773 1.00 97.25 83 ALA A N 1
ATOM 638 C CA . ALA A 1 83 ? 2.426 -3.674 9.658 1.00 97.25 83 ALA A CA 1
ATOM 639 C C . ALA A 1 83 ? 3.420 -2.772 8.929 1.00 97.25 83 ALA A C 1
ATOM 641 O O . ALA A 1 83 ? 3.902 -1.798 9.514 1.00 97.25 83 ALA A O 1
ATOM 642 N N . SER A 1 84 ? 3.725 -3.078 7.667 1.00 97.50 84 SER A N 1
ATOM 643 C CA . SER A 1 84 ? 4.605 -2.240 6.864 1.00 97.50 84 SER A CA 1
ATOM 644 C C . SER A 1 84 ? 4.420 -2.437 5.367 1.00 97.50 84 SER A C 1
ATOM 646 O O . SER A 1 84 ? 4.089 -3.532 4.909 1.00 97.50 84 SER A O 1
ATOM 648 N N . LEU A 1 85 ? 4.774 -1.387 4.632 1.00 97.88 85 LEU A N 1
ATOM 649 C CA . LEU A 1 85 ? 5.025 -1.379 3.197 1.00 97.88 85 LEU A CA 1
ATOM 650 C C . LEU A 1 85 ? 6.475 -0.954 2.976 1.00 97.88 85 LEU A C 1
ATOM 652 O O . LEU A 1 85 ? 6.893 0.041 3.563 1.00 97.88 85 LEU A O 1
ATOM 656 N N . ILE A 1 86 ? 7.220 -1.646 2.123 1.00 98.38 86 ILE A N 1
ATOM 657 C CA . ILE A 1 86 ? 8.461 -1.120 1.546 1.00 98.38 86 ILE A CA 1
ATOM 658 C C . ILE A 1 86 ? 8.290 -1.115 0.035 1.00 98.38 86 ILE A C 1
ATOM 660 O O . ILE A 1 86 ? 7.933 -2.126 -0.556 1.00 98.38 86 ILE A O 1
ATOM 664 N N . PHE A 1 87 ? 8.493 0.041 -0.574 1.00 98.19 87 PHE A N 1
ATOM 665 C CA . PHE A 1 87 ? 8.452 0.265 -2.006 1.00 98.19 87 PHE A CA 1
ATOM 666 C C . PHE A 1 87 ? 9.876 0.451 -2.511 1.00 98.19 87 PHE A C 1
ATOM 668 O O . PHE A 1 87 ? 10.588 1.320 -2.018 1.00 98.19 87 PHE A O 1
ATOM 675 N N . HIS A 1 88 ? 10.253 -0.325 -3.517 1.00 98.50 88 HIS A N 1
ATOM 676 C CA . HIS A 1 88 ? 11.532 -0.245 -4.206 1.00 98.50 88 HIS A CA 1
ATOM 677 C C . HIS A 1 88 ? 11.277 0.160 -5.651 1.00 98.50 88 HIS A C 1
ATOM 679 O O . HIS A 1 88 ? 10.672 -0.607 -6.399 1.00 98.50 88 HIS A O 1
ATOM 685 N N . GLN A 1 89 ? 11.745 1.332 -6.060 1.00 98.50 89 GLN A N 1
ATOM 686 C CA . GLN A 1 89 ? 11.686 1.786 -7.444 1.00 98.50 89 GLN A CA 1
ATOM 687 C C . GLN A 1 89 ? 12.963 1.386 -8.177 1.00 98.50 89 GLN A C 1
ATOM 689 O O . GLN A 1 89 ? 14.071 1.668 -7.714 1.00 98.50 89 GLN A O 1
ATOM 694 N N . LEU A 1 90 ? 12.811 0.786 -9.354 1.00 98.38 90 LEU A N 1
ATOM 695 C CA . LEU A 1 90 ? 13.915 0.383 -10.212 1.00 98.38 90 LEU A CA 1
ATOM 696 C C . LEU A 1 90 ? 13.892 1.157 -11.532 1.00 98.38 90 LEU A C 1
ATOM 698 O O . LEU A 1 90 ? 12.833 1.485 -12.067 1.00 98.38 90 LEU A O 1
ATOM 702 N N . ASP A 1 91 ? 15.073 1.433 -12.077 1.00 96.81 91 ASP A N 1
ATOM 703 C CA . ASP A 1 91 ? 15.205 1.903 -13.452 1.00 96.81 91 ASP A CA 1
ATOM 704 C C . ASP A 1 91 ? 15.097 0.750 -14.466 1.00 96.81 91 ASP A C 1
ATOM 706 O O . ASP A 1 91 ? 15.042 -0.432 -14.118 1.00 96.81 91 ASP A O 1
ATOM 710 N N . GLN A 1 92 ? 15.104 1.083 -15.759 1.00 95.12 92 GLN A N 1
ATOM 711 C CA . GLN A 1 92 ? 14.988 0.093 -16.836 1.00 95.12 92 GLN A CA 1
ATOM 712 C C . GLN A 1 92 ? 16.168 -0.897 -16.900 1.00 95.12 92 GLN A C 1
ATOM 714 O O . GLN A 1 92 ? 16.048 -1.957 -17.517 1.00 95.12 92 GLN A O 1
ATOM 719 N N . SER A 1 93 ? 17.305 -0.586 -16.266 1.00 95.94 93 SER A N 1
ATOM 720 C CA . SER A 1 93 ? 18.434 -1.516 -16.134 1.00 95.94 93 SER A CA 1
ATOM 721 C C . SER A 1 93 ? 18.252 -2.515 -14.984 1.00 95.94 93 SER A C 1
ATOM 723 O O . SER A 1 93 ? 19.006 -3.485 -14.886 1.00 95.94 93 SER A O 1
ATOM 725 N N . GLY A 1 94 ? 17.235 -2.303 -14.142 1.00 95.50 94 GLY A N 1
ATOM 726 C CA . GLY A 1 94 ? 16.970 -3.069 -12.932 1.00 95.50 94 GLY A CA 1
ATOM 727 C C . GLY A 1 94 ? 17.776 -2.593 -11.723 1.00 95.50 94 GLY A C 1
ATOM 728 O O . GLY A 1 94 ? 17.860 -3.326 -10.738 1.00 95.50 94 GLY A O 1
ATOM 729 N N . ALA A 1 95 ? 18.389 -1.408 -11.783 1.00 97.81 95 ALA A N 1
ATOM 730 C CA . ALA A 1 95 ? 19.042 -0.803 -10.629 1.00 97.81 95 ALA A CA 1
ATOM 731 C C . ALA A 1 95 ? 17.998 -0.092 -9.761 1.00 97.81 95 ALA A C 1
ATOM 733 O O . ALA A 1 95 ? 17.142 0.620 -10.280 1.00 97.81 95 ALA A O 1
ATOM 734 N N . GLU A 1 96 ? 18.065 -0.277 -8.442 1.00 98.25 96 GLU A N 1
ATOM 735 C CA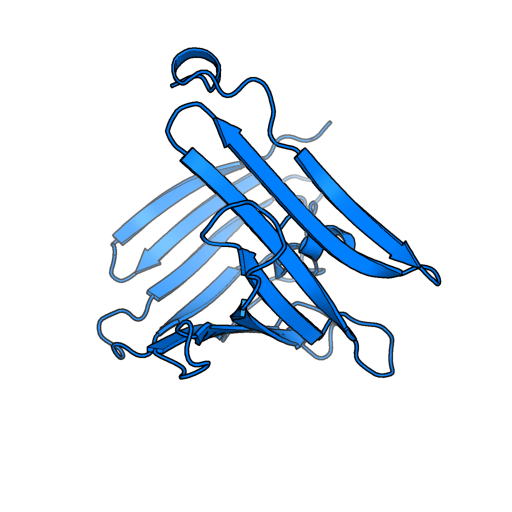 . GLU A 1 96 ? 17.216 0.466 -7.506 1.00 98.25 96 GLU A CA 1
ATOM 736 C C . GLU A 1 96 ? 17.645 1.937 -7.475 1.00 98.25 96 GLU A C 1
ATOM 738 O O . GLU A 1 96 ? 18.825 2.241 -7.288 1.00 98.25 96 GLU A O 1
ATOM 743 N N . VAL A 1 97 ? 16.686 2.840 -7.673 1.00 98.19 97 VAL A N 1
ATOM 744 C CA . VAL A 1 97 ? 16.927 4.290 -7.737 1.00 98.19 97 VAL A CA 1
ATOM 745 C C . VAL A 1 97 ? 16.261 5.061 -6.605 1.00 98.19 97 VAL A C 1
ATOM 747 O O . VAL A 1 97 ? 16.653 6.194 -6.334 1.00 98.19 97 VAL A O 1
ATOM 750 N N . PHE A 1 98 ? 15.266 4.466 -5.950 1.00 98.44 98 PHE A N 1
ATOM 751 C CA . PHE A 1 98 ? 14.545 5.075 -4.842 1.00 98.44 98 PHE A CA 1
ATOM 752 C C . PHE A 1 98 ? 13.869 3.993 -4.001 1.00 98.44 98 PHE A C 1
ATOM 754 O O . PHE A 1 98 ? 13.398 2.996 -4.547 1.00 98.44 98 PHE A O 1
ATOM 761 N N . THR A 1 99 ? 13.785 4.218 -2.693 1.00 98.25 99 THR A N 1
ATOM 762 C CA . THR A 1 99 ? 13.064 3.336 -1.772 1.00 98.25 99 THR A CA 1
ATOM 763 C C . THR A 1 99 ? 12.243 4.171 -0.802 1.00 98.25 99 THR A C 1
ATOM 765 O O . THR A 1 99 ? 12.752 5.136 -0.239 1.00 98.25 99 THR A O 1
ATOM 768 N N . ALA A 1 100 ? 10.989 3.788 -0.579 1.00 98.19 100 ALA A N 1
ATOM 769 C CA . ALA A 1 100 ? 10.115 4.376 0.432 1.00 98.19 100 ALA A CA 1
ATOM 770 C C . ALA A 1 100 ? 9.536 3.293 1.336 1.00 98.19 100 ALA A C 1
ATOM 772 O O . ALA A 1 100 ? 9.467 2.124 0.968 1.00 98.19 100 ALA A O 1
ATOM 773 N N . SER A 1 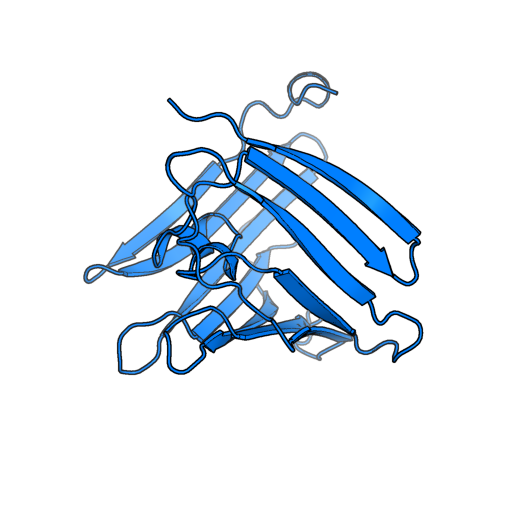101 ? 9.106 3.667 2.533 1.00 97.75 101 SER A N 1
ATOM 774 C CA . SER A 1 101 ? 8.482 2.738 3.463 1.00 97.75 101 SER A CA 1
ATOM 775 C C . SER A 1 101 ? 7.408 3.404 4.304 1.00 97.75 101 SER A C 1
ATOM 777 O O . SER A 1 101 ? 7.570 4.543 4.734 1.00 97.75 101 SER A O 1
ATOM 779 N N . THR A 1 102 ? 6.354 2.647 4.586 1.00 97.94 102 THR A N 1
ATOM 780 C CA . THR A 1 102 ? 5.393 2.939 5.649 1.00 97.94 102 THR A CA 1
ATOM 781 C C . THR A 1 102 ? 5.608 1.923 6.758 1.00 97.94 102 THR A C 1
ATOM 783 O O . THR A 1 102 ? 5.613 0.716 6.513 1.00 97.94 102 THR A O 1
ATOM 786 N N . SER A 1 103 ? 5.809 2.391 7.982 1.00 96.69 103 SER A N 1
ATOM 787 C CA . SER A 1 103 ? 6.131 1.556 9.137 1.00 96.69 103 SER A CA 1
ATOM 788 C C . SER A 1 103 ? 5.550 2.133 10.429 1.00 96.69 103 SER A C 1
ATOM 790 O O . SER A 1 103 ? 4.826 3.131 10.416 1.00 96.69 103 SER A O 1
ATOM 792 N N . ASN A 1 104 ? 5.846 1.484 11.561 1.00 96.19 104 ASN A N 1
ATOM 793 C CA . ASN A 1 104 ? 5.403 1.902 12.896 1.00 96.19 104 ASN A CA 1
ATOM 794 C C . ASN A 1 104 ? 3.886 2.139 12.987 1.00 96.19 104 ASN A C 1
ATOM 796 O O . ASN A 1 104 ? 3.429 2.994 13.753 1.00 96.19 104 ASN A O 1
ATOM 800 N N . ILE A 1 105 ? 3.117 1.367 12.212 1.00 98.00 105 ILE A N 1
ATOM 801 C CA . ILE A 1 105 ? 1.668 1.497 12.128 1.00 98.00 105 ILE A CA 1
ATOM 802 C C . ILE A 1 105 ? 1.052 1.068 13.459 1.00 98.00 105 ILE A C 1
ATOM 804 O O . ILE A 1 105 ? 1.365 0.009 14.009 1.00 98.00 105 ILE A O 1
ATOM 808 N N . LYS A 1 106 ? 0.188 1.919 14.000 1.00 97.75 106 LYS A N 1
ATOM 809 C CA . LYS A 1 106 ? -0.534 1.690 15.248 1.00 97.75 106 LYS A CA 1
ATOM 810 C C . LYS A 1 106 ? -2.020 1.679 14.980 1.00 97.75 106 LYS A C 1
ATOM 812 O O . LYS A 1 106 ? -2.527 2.462 14.178 1.00 97.75 106 LYS A O 1
ATOM 817 N N . TYR A 1 107 ? -2.699 0.848 15.751 1.00 98.00 107 TYR A N 1
ATOM 818 C CA . TYR A 1 107 ? -4.119 0.585 15.632 1.00 98.00 107 TYR A CA 1
ATOM 819 C C . TYR A 1 107 ? -4.846 0.935 16.923 1.00 98.00 107 TYR A C 1
ATOM 821 O O . TYR A 1 107 ? -4.262 0.863 18.010 1.00 98.00 107 TYR A O 1
ATOM 829 N N . ASP A 1 108 ? -6.119 1.296 16.811 1.00 97.19 108 ASP A N 1
ATOM 830 C CA . ASP A 1 108 ? -7.028 1.211 17.951 1.00 97.19 108 ASP A CA 1
ATOM 831 C C . ASP A 1 108 ? -7.650 -0.188 18.077 1.00 97.19 108 ASP A C 1
ATOM 833 O O . ASP A 1 108 ? -7.207 -1.149 17.450 1.00 97.19 108 ASP A O 1
ATOM 837 N N . SER A 1 109 ? -8.635 -0.328 18.964 1.00 95.31 109 SER A N 1
ATOM 838 C CA . SER A 1 109 ? -9.314 -1.596 19.233 1.00 95.31 109 SER A CA 1
ATOM 839 C C . SER A 1 109 ? -10.635 -1.769 18.482 1.00 95.31 109 SER A C 1
ATOM 841 O O . SER A 1 109 ? -11.286 -2.802 18.651 1.00 95.31 109 SER A O 1
ATOM 843 N N . GLU A 1 110 ? -11.061 -0.789 17.682 1.00 96.75 110 GLU A N 1
ATOM 844 C CA . GLU A 1 110 ? -12.318 -0.871 16.938 1.00 96.75 110 GLU A CA 1
ATOM 845 C C . GLU A 1 110 ? -12.099 -1.573 15.597 1.00 96.75 110 GLU A C 1
ATOM 847 O O . GLU A 1 110 ? -11.011 -1.532 15.019 1.00 96.75 110 GLU A O 1
ATOM 852 N N . VAL A 1 111 ? -13.138 -2.242 15.098 1.00 94.56 111 VAL A N 1
ATOM 853 C CA . VAL A 1 111 ? -13.085 -2.927 13.799 1.00 94.56 111 VAL A CA 1
ATOM 854 C C . VAL A 1 111 ? -13.081 -1.891 12.678 1.00 94.56 111 VAL A C 1
ATOM 856 O O . VAL A 1 111 ? -13.903 -0.970 12.672 1.00 94.56 111 VAL A O 1
ATOM 859 N N . ASN A 1 112 ? -12.188 -2.072 11.710 1.00 94.06 112 ASN A N 1
ATOM 860 C CA . ASN A 1 112 ? -12.131 -1.267 10.502 1.00 94.06 112 ASN A CA 1
ATOM 861 C C . ASN A 1 112 ? -13.327 -1.592 9.586 1.00 94.06 112 ASN A C 1
ATOM 863 O O . ASN A 1 112 ? -13.443 -2.723 9.106 1.00 94.06 112 ASN A O 1
ATOM 867 N N . PRO A 1 113 ? -14.232 -0.634 9.307 1.00 92.25 113 PRO A N 1
ATOM 868 C CA . PRO A 1 113 ? -15.419 -0.896 8.499 1.00 92.25 113 PRO A CA 1
ATOM 869 C C . PRO A 1 113 ? -15.120 -1.133 7.012 1.00 92.25 113 PRO A C 1
ATOM 871 O O . PRO A 1 113 ? -15.996 -1.640 6.315 1.00 92.25 113 PRO A O 1
ATOM 874 N N . ILE A 1 114 ? -13.930 -0.758 6.529 1.00 91.19 114 ILE A N 1
ATOM 875 C CA . ILE A 1 114 ? -13.490 -0.974 5.141 1.00 91.19 114 ILE A CA 1
ATOM 876 C C . ILE A 1 114 ? -12.492 -2.131 5.018 1.00 91.19 114 ILE A C 1
ATOM 878 O O . ILE A 1 114 ? -11.907 -2.315 3.954 1.00 91.19 114 ILE A O 1
ATOM 882 N N . HIS A 1 115 ? -12.314 -2.921 6.086 1.00 92.38 115 HIS A N 1
ATOM 883 C CA . HIS A 1 115 ? -11.475 -4.111 6.047 1.00 92.38 115 HIS A CA 1
ATOM 884 C C . HIS A 1 115 ? -11.943 -5.067 4.940 1.00 92.38 115 HIS A C 1
ATOM 886 O O . HIS A 1 115 ? -13.068 -5.579 4.965 1.00 92.38 115 HIS A O 1
ATOM 892 N N . THR A 1 116 ? -11.050 -5.346 3.999 1.00 91.19 116 THR A N 1
ATOM 893 C CA . THR A 1 116 ? -11.209 -6.342 2.940 1.00 91.19 116 THR A CA 1
ATOM 894 C C . THR A 1 116 ? -9.990 -7.256 2.952 1.00 91.19 116 THR A C 1
ATOM 896 O O . THR A 1 116 ? -8.934 -6.861 3.426 1.00 91.19 116 THR A O 1
ATOM 899 N N . ASN A 1 117 ? -10.120 -8.500 2.487 1.00 90.25 117 ASN A N 1
ATOM 900 C CA . ASN A 1 117 ? -8.994 -9.433 2.506 1.00 90.25 117 ASN A CA 1
ATOM 901 C C . ASN A 1 117 ? -8.053 -9.120 1.326 1.00 90.25 117 ASN A C 1
ATOM 903 O O . ASN A 1 117 ? -7.661 -7.980 1.097 1.00 90.25 117 ASN A O 1
ATOM 907 N N . ASN A 1 118 ? -7.709 -10.121 0.516 1.00 89.38 118 ASN A N 1
ATOM 908 C CA . ASN A 1 118 ? -6.801 -9.931 -0.612 1.00 89.38 118 ASN A CA 1
ATOM 909 C C . ASN A 1 118 ? -7.358 -8.974 -1.691 1.00 89.38 118 ASN A C 1
ATOM 911 O O . ASN A 1 118 ? -6.595 -8.519 -2.540 1.00 89.38 118 ASN A O 1
ATOM 915 N N . GLU A 1 119 ? -8.656 -8.649 -1.666 1.00 90.88 119 GLU A N 1
ATOM 916 C CA . GLU A 1 119 ? -9.271 -7.617 -2.512 1.00 90.88 119 GLU A CA 1
ATOM 917 C C . GLU A 1 119 ? -8.610 -6.239 -2.332 1.00 90.88 119 GLU A C 1
ATOM 919 O O . GLU A 1 119 ? -8.525 -5.471 -3.288 1.00 90.88 119 GLU A O 1
ATOM 924 N N . ALA A 1 120 ? -8.105 -5.943 -1.132 1.00 93.25 120 ALA A N 1
ATOM 925 C CA . ALA A 1 120 ? -7.413 -4.704 -0.794 1.00 93.25 120 ALA A CA 1
ATOM 926 C C . ALA A 1 120 ? -6.264 -4.380 -1.773 1.00 93.25 120 ALA A C 1
ATOM 928 O O . ALA A 1 120 ? -6.136 -3.253 -2.250 1.00 93.25 120 ALA A O 1
ATOM 929 N N . PHE A 1 121 ? -5.477 -5.393 -2.153 1.00 93.19 121 PHE A N 1
ATOM 930 C CA . PHE A 1 121 ? -4.313 -5.232 -3.031 1.00 93.19 121 PHE A CA 1
ATOM 931 C C . PHE A 1 121 ? -4.692 -4.882 -4.467 1.00 93.19 121 PHE A C 1
ATOM 933 O O . PHE A 1 121 ? -4.107 -3.983 -5.059 1.00 93.19 121 PHE A O 1
ATOM 940 N N . VAL A 1 122 ? -5.711 -5.535 -5.033 1.00 90.62 122 VAL A N 1
ATOM 941 C CA . VAL A 1 122 ? -6.157 -5.235 -6.409 1.00 90.62 122 VAL A CA 1
ATOM 942 C C . VAL A 1 122 ? -6.853 -3.876 -6.523 1.00 90.62 122 VAL A C 1
ATOM 944 O O . VAL A 1 122 ? -7.031 -3.374 -7.631 1.00 90.62 122 VAL A O 1
ATOM 947 N N . MET A 1 123 ? -7.244 -3.283 -5.392 1.00 89.81 123 MET A N 1
ATOM 948 C CA . MET A 1 123 ? -7.756 -1.915 -5.304 1.00 89.81 123 MET A CA 1
ATOM 949 C C . MET A 1 123 ? -6.656 -0.879 -5.025 1.00 89.81 123 MET A C 1
ATOM 951 O O . MET A 1 123 ? -6.966 0.307 -4.977 1.00 89.81 123 MET A O 1
ATOM 955 N N . GLY A 1 124 ? -5.397 -1.300 -4.854 1.00 89.81 124 GLY A N 1
ATOM 956 C CA . GLY A 1 124 ? -4.277 -0.407 -4.544 1.00 89.81 124 GLY A CA 1
ATOM 957 C C . GLY A 1 124 ? -4.269 0.116 -3.105 1.00 89.81 124 GLY A C 1
ATOM 958 O O . GLY A 1 124 ? -3.638 1.133 -2.839 1.00 89.81 124 GLY A O 1
ATOM 959 N N . HIS A 1 125 ? -4.967 -0.563 -2.191 1.00 93.19 125 HIS A N 1
ATOM 960 C CA . HIS A 1 125 ? -5.132 -0.154 -0.796 1.00 93.19 125 HIS A CA 1
ATOM 961 C C . HIS A 1 125 ? -4.751 -1.286 0.170 1.00 93.19 125 HIS A C 1
ATOM 963 O O . HIS A 1 125 ? -5.624 -1.830 0.852 1.00 93.19 125 HIS A O 1
ATOM 969 N N . PRO A 1 126 ? -3.472 -1.707 0.230 1.00 94.31 126 PRO A N 1
ATOM 970 C CA . PRO A 1 126 ? -3.033 -2.816 1.085 1.00 94.31 126 PRO A CA 1
ATOM 971 C C . PRO A 1 126 ? -3.347 -2.595 2.574 1.00 94.31 126 PRO A C 1
ATOM 973 O O . PRO A 1 126 ? -3.576 -3.553 3.314 1.00 94.31 126 PRO A O 1
ATOM 976 N N . GLU A 1 127 ? -3.435 -1.346 3.022 1.00 93.38 127 GLU A N 1
ATOM 977 C CA . GLU A 1 127 ? -3.820 -0.967 4.378 1.00 93.38 127 GLU A CA 1
ATOM 978 C C . GLU A 1 127 ? -5.267 -1.357 4.729 1.00 93.38 127 GLU A C 1
ATOM 980 O O . GLU A 1 127 ? -5.606 -1.514 5.904 1.00 93.38 127 GLU A O 1
ATOM 985 N N . TRP A 1 128 ? -6.127 -1.595 3.731 1.00 95.56 128 TRP A N 1
ATOM 986 C CA . TRP A 1 128 ? -7.483 -2.108 3.949 1.00 95.56 128 TRP A CA 1
ATOM 987 C C . TRP A 1 128 ? -7.505 -3.594 4.311 1.00 95.56 128 TRP A C 1
ATOM 989 O O . TRP A 1 128 ? -8.573 -4.111 4.617 1.00 95.56 128 TRP A O 1
ATOM 999 N N . THR A 1 129 ? -6.357 -4.276 4.353 1.00 95.25 129 THR A N 1
ATOM 1000 C CA . THR A 1 129 ? -6.247 -5.611 4.969 1.00 95.25 129 THR A CA 1
ATOM 1001 C C . THR A 1 129 ? -6.269 -5.587 6.492 1.00 95.25 129 THR A C 1
ATOM 1003 O O . THR A 1 129 ? -6.437 -6.629 7.120 1.00 95.25 129 THR A O 1
ATOM 1006 N N . SER A 1 130 ? -6.112 -4.417 7.115 1.00 95.94 130 SER A N 1
ATOM 1007 C CA . SER A 1 130 ? -6.076 -4.309 8.570 1.00 95.94 130 SER A CA 1
ATOM 1008 C C . SER A 1 130 ? -7.451 -4.447 9.200 1.00 95.94 130 SER A C 1
ATOM 1010 O O . SER A 1 130 ? -8.395 -3.739 8.843 1.00 95.94 130 SER A O 1
ATOM 1012 N N . PHE A 1 131 ? -7.545 -5.338 10.185 1.00 95.44 131 PHE A N 1
ATOM 1013 C CA . PHE A 1 131 ? -8.760 -5.610 10.945 1.00 95.44 131 PHE A CA 1
ATOM 1014 C C . PHE A 1 131 ? -9.183 -4.420 11.816 1.00 95.44 131 PHE A C 1
ATOM 1016 O O . PHE A 1 131 ? -10.376 -4.220 12.050 1.00 95.44 131 PHE A O 1
ATOM 1023 N N . ASN A 1 132 ? -8.220 -3.624 12.286 1.00 97.06 132 ASN A N 1
ATOM 1024 C CA . ASN A 1 132 ? -8.447 -2.460 13.141 1.00 97.06 132 ASN A CA 1
ATOM 1025 C C . ASN A 1 132 ? -8.186 -1.126 12.427 1.00 97.06 132 ASN A C 1
ATOM 1027 O O . ASN A 1 132 ? -7.511 -1.080 11.398 1.00 97.06 132 ASN A O 1
ATOM 1031 N N . ASN A 1 133 ? -8.715 -0.024 12.975 1.00 96.94 133 ASN A N 1
ATOM 1032 C CA . ASN A 1 133 ? -8.495 1.308 12.403 1.00 96.94 133 ASN A CA 1
ATOM 1033 C C . ASN A 1 133 ? -7.069 1.797 12.686 1.00 96.94 133 ASN A C 1
ATOM 1035 O O . ASN A 1 133 ? -6.612 1.771 13.832 1.00 96.94 133 ASN A O 1
ATOM 1039 N N . ILE A 1 134 ? -6.381 2.288 11.651 1.00 97.31 134 ILE A N 1
ATOM 1040 C CA . ILE A 1 134 ? -5.057 2.913 11.781 1.00 97.31 134 ILE A CA 1
ATOM 1041 C C . ILE A 1 134 ? -5.206 4.253 12.500 1.00 97.31 134 ILE A C 1
ATOM 1043 O O . ILE A 1 134 ? -5.982 5.099 12.055 1.00 97.31 134 ILE A O 1
ATOM 1047 N N . ILE A 1 135 ? -4.444 4.457 13.577 1.00 98.06 135 ILE A N 1
ATOM 1048 C CA . ILE A 1 135 ? -4.380 5.712 14.348 1.00 98.06 135 ILE A CA 1
ATOM 1049 C C . ILE A 1 135 ? -3.054 6.457 14.181 1.00 98.06 135 ILE A C 1
ATOM 1051 O O . ILE A 1 135 ? -2.968 7.644 14.500 1.00 98.06 135 ILE A O 1
ATOM 1055 N N . SER A 1 136 ? -2.008 5.781 13.711 1.00 98.06 136 SER A N 1
ATOM 1056 C CA . SER A 1 136 ? -0.725 6.407 13.409 1.00 98.06 136 SER A CA 1
ATOM 1057 C C . SER A 1 136 ? 0.081 5.546 12.455 1.00 98.06 136 SER A C 1
ATOM 1059 O O . SER A 1 136 ? 0.047 4.328 12.575 1.00 98.06 136 SER A O 1
ATOM 1061 N N . GLU A 1 137 ? 0.866 6.179 11.597 1.00 98.06 137 GLU A N 1
ATOM 1062 C CA . GLU A 1 137 ? 1.877 5.532 10.762 1.00 98.06 137 GLU A CA 1
ATOM 1063 C C . GLU A 1 137 ? 3.035 6.497 10.490 1.00 98.06 137 GLU A C 1
ATOM 1065 O O . GLU A 1 137 ? 2.905 7.714 10.670 1.00 98.06 137 GLU A O 1
ATOM 1070 N N . GLN A 1 138 ? 4.177 5.940 10.095 1.00 97.94 138 GLN A N 1
ATOM 1071 C CA . GLN A 1 138 ? 5.370 6.692 9.734 1.00 97.94 138 GLN A CA 1
ATOM 1072 C C . GLN A 1 138 ? 5.783 6.355 8.304 1.00 97.94 138 GLN A C 1
ATOM 1074 O O . GLN A 1 138 ? 6.051 5.193 8.003 1.00 97.94 138 GLN A O 1
ATOM 1079 N N . GLY A 1 139 ? 5.850 7.377 7.458 1.00 97.62 139 GLY A N 1
ATOM 1080 C CA . GLY A 1 139 ? 6.450 7.324 6.133 1.00 97.62 139 GLY A CA 1
ATOM 1081 C C . GLY A 1 139 ? 7.908 7.776 6.185 1.00 97.62 139 GLY A C 1
ATOM 1082 O O . GLY A 1 139 ? 8.222 8.749 6.869 1.00 97.62 139 GLY A O 1
ATOM 1083 N N . SER A 1 140 ? 8.775 7.084 5.457 1.00 97.75 140 SER A N 1
ATOM 1084 C CA . SER A 1 140 ? 10.189 7.427 5.275 1.00 97.75 140 SER A CA 1
ATOM 1085 C C . SER A 1 140 ? 10.633 7.069 3.868 1.00 97.75 140 SER A C 1
ATOM 1087 O O . SER A 1 140 ? 10.085 6.138 3.275 1.00 97.75 140 SER A O 1
ATOM 1089 N N . ASP A 1 141 ? 11.662 7.735 3.355 1.00 97.19 141 ASP A N 1
ATOM 1090 C CA . ASP A 1 141 ? 12.252 7.387 2.067 1.00 97.19 141 ASP A CA 1
ATOM 1091 C C . ASP A 1 141 ? 13.787 7.490 2.036 1.00 97.19 141 ASP A C 1
ATOM 1093 O O . ASP A 1 141 ? 14.454 7.841 3.014 1.00 97.19 141 ASP A O 1
ATOM 1097 N N . SER A 1 142 ? 14.365 7.119 0.895 1.00 97.00 142 SER A N 1
ATOM 1098 C CA . SER A 1 142 ? 15.808 7.091 0.672 1.00 97.00 142 SER A CA 1
ATOM 1099 C C . SER A 1 142 ? 16.462 8.473 0.547 1.00 97.00 142 SER A C 1
ATOM 1101 O O . SER A 1 142 ? 17.692 8.541 0.538 1.00 97.00 142 SER A O 1
ATOM 1103 N N . ASN A 1 143 ? 15.695 9.566 0.464 1.00 95.62 143 ASN A N 1
ATOM 1104 C CA . ASN A 1 143 ? 16.235 10.931 0.493 1.00 95.62 143 ASN A CA 1
ATOM 1105 C C . ASN A 1 143 ? 16.608 11.365 1.921 1.00 95.62 143 ASN A C 1
ATOM 1107 O O . ASN A 1 143 ? 17.406 12.290 2.110 1.00 95.62 143 ASN A O 1
ATOM 1111 N N . GLY A 1 144 ? 16.115 10.636 2.925 1.00 92.88 144 GLY A N 1
ATOM 1112 C CA . GLY A 1 144 ? 16.517 10.746 4.319 1.00 92.88 144 GLY A CA 1
ATOM 1113 C C . GLY A 1 144 ? 15.455 11.391 5.211 1.00 92.88 144 GLY A C 1
ATOM 1114 O O . GLY A 1 144 ? 14.365 11.734 4.766 1.00 92.88 144 GLY A O 1
ATOM 1115 N N . PRO A 1 145 ? 15.775 11.618 6.497 1.00 93.25 145 PRO A N 1
ATOM 1116 C CA . PRO A 1 145 ? 14.776 11.930 7.521 1.00 93.25 145 PRO A CA 1
ATOM 1117 C C . PRO A 1 145 ? 14.143 13.321 7.394 1.00 93.25 145 PRO A C 1
ATOM 1119 O O . PRO A 1 145 ? 13.278 13.680 8.187 1.00 93.25 145 PRO A O 1
ATOM 1122 N N . VAL A 1 146 ? 14.608 14.142 6.449 1.00 91.88 146 VAL A N 1
ATOM 1123 C CA . VAL A 1 146 ? 13.994 15.442 6.153 1.00 91.88 146 VAL A CA 1
ATOM 1124 C C . VAL A 1 146 ? 12.626 15.278 5.488 1.00 91.88 146 VAL A C 1
ATOM 1126 O O . VAL A 1 146 ? 11.756 16.119 5.706 1.00 91.88 146 VAL A O 1
ATOM 1129 N N . ASP A 1 147 ? 12.443 14.177 4.759 1.00 90.69 147 ASP A N 1
ATOM 1130 C CA . ASP A 1 147 ? 11.214 13.835 4.043 1.00 90.69 147 ASP A CA 1
ATOM 1131 C C . ASP A 1 147 ? 10.347 12.837 4.837 1.00 90.69 147 ASP A C 1
ATOM 1133 O O . ASP A 1 147 ? 9.263 12.458 4.396 1.00 90.69 147 ASP A O 1
ATOM 1137 N N . ASP A 1 148 ? 10.784 12.444 6.042 1.00 96.38 148 ASP A N 1
ATOM 1138 C CA . ASP A 1 148 ? 10.005 11.581 6.928 1.00 96.38 148 ASP A CA 1
ATOM 1139 C C . ASP A 1 148 ? 8.692 12.257 7.321 1.00 96.38 148 ASP A C 1
ATOM 1141 O O . ASP A 1 148 ? 8.658 13.398 7.796 1.00 96.38 148 ASP A O 1
ATOM 1145 N N . GLN A 1 149 ? 7.604 11.501 7.216 1.00 97.12 149 GLN A N 1
ATOM 1146 C CA . GLN A 1 149 ? 6.275 11.955 7.582 1.00 97.12 149 GLN A CA 1
ATOM 1147 C C . GLN A 1 149 ? 5.691 11.105 8.699 1.00 97.12 149 GLN A C 1
ATOM 1149 O O . GLN A 1 149 ? 5.783 9.882 8.714 1.00 97.12 149 GLN A O 1
ATOM 1154 N N . THR A 1 150 ? 5.031 11.757 9.648 1.00 98.00 150 THR A N 1
ATOM 1155 C CA . THR A 1 150 ? 4.168 11.087 10.618 1.00 98.00 150 THR A CA 1
ATOM 1156 C C . THR A 1 150 ? 2.729 11.458 10.332 1.00 98.00 150 THR A C 1
ATOM 1158 O O . THR A 1 150 ? 2.367 12.638 10.335 1.00 98.00 150 THR A O 1
ATOM 1161 N N . ILE A 1 151 ? 1.905 10.436 10.141 1.00 98.06 151 ILE A N 1
ATOM 1162 C CA . ILE A 1 151 ? 0.469 10.571 9.944 1.00 98.06 151 ILE A CA 1
ATOM 1163 C C . ILE A 1 151 ? -0.205 10.087 11.225 1.00 98.06 151 ILE A C 1
ATOM 1165 O O . ILE A 1 151 ? 0.111 9.020 11.748 1.00 98.06 151 ILE A O 1
ATOM 1169 N N . THR A 1 152 ? -1.117 10.890 11.765 1.00 98.31 152 THR A N 1
ATOM 1170 C CA . THR A 1 152 ? -1.921 10.541 12.946 1.00 98.31 152 THR A CA 1
ATOM 1171 C C . THR A 1 152 ? -3.394 10.721 12.636 1.00 98.31 152 THR A C 1
ATOM 1173 O O . THR A 1 152 ? -3.787 11.722 12.039 1.00 98.31 152 THR A O 1
ATOM 1176 N N . MET A 1 153 ? -4.217 9.763 13.054 1.00 98.19 153 MET A N 1
ATOM 1177 C CA . MET A 1 153 ? -5.660 9.750 12.830 1.00 98.19 153 MET A CA 1
ATOM 1178 C C . MET A 1 153 ? -6.374 9.645 14.175 1.00 98.19 153 MET A C 1
ATOM 1180 O O . MET A 1 153 ? -6.132 8.737 14.964 1.00 98.19 153 MET A O 1
ATOM 1184 N N . SER A 1 154 ? -7.257 10.602 14.454 1.00 98.00 154 SER A N 1
ATOM 1185 C CA . SER A 1 154 ? -8.091 10.620 15.660 1.00 98.00 154 SER A CA 1
ATOM 1186 C C . SER A 1 154 ? -9.555 10.443 15.281 1.00 98.00 154 SER A C 1
ATOM 1188 O O . SER A 1 154 ? -10.135 11.334 14.658 1.00 98.00 154 SER A O 1
ATOM 1190 N N . TYR A 1 155 ? -10.149 9.311 15.654 1.00 98.31 155 TYR A N 1
ATOM 1191 C CA . TYR A 1 155 ? -11.541 8.984 15.344 1.00 98.31 155 TYR A CA 1
ATOM 1192 C C . TYR A 1 155 ? -12.501 9.412 16.450 1.00 98.31 155 TYR A C 1
ATOM 1194 O O . TYR A 1 155 ? -12.190 9.354 17.640 1.00 98.31 155 TYR A O 1
ATOM 1202 N N . THR A 1 156 ? -13.716 9.766 16.043 1.00 98.31 156 THR A N 1
ATOM 1203 C CA . THR A 1 156 ? -14.896 9.689 16.904 1.00 98.31 156 THR A CA 1
ATOM 1204 C C . THR A 1 156 ? -15.790 8.563 16.408 1.00 98.31 156 THR A C 1
ATOM 1206 O O . THR A 1 156 ? -15.819 8.269 15.213 1.00 98.31 156 THR A O 1
ATOM 1209 N N . TYR A 1 157 ? -16.528 7.935 17.317 1.00 98.12 157 TYR A N 1
ATOM 1210 C CA . TYR A 1 157 ? -17.335 6.756 17.021 1.00 98.12 157 TYR A CA 1
ATOM 1211 C C . TYR A 1 157 ? -18.821 7.033 17.239 1.00 98.12 157 TYR A C 1
ATOM 1213 O O . TYR A 1 157 ? -19.203 7.769 18.151 1.00 98.12 157 TYR A O 1
ATOM 1221 N N . ASN A 1 158 ? -19.669 6.432 16.405 1.00 96.88 158 ASN A N 1
ATOM 1222 C CA . ASN A 1 158 ? -21.114 6.436 16.621 1.00 96.88 158 ASN A CA 1
ATOM 1223 C C . ASN A 1 158 ? -21.527 5.405 17.692 1.00 96.88 158 ASN A C 1
ATOM 1225 O O . ASN A 1 158 ? -20.706 4.658 18.224 1.00 96.88 158 ASN A O 1
ATOM 1229 N N . SER A 1 159 ? -22.824 5.328 17.998 1.00 96.81 159 SER A N 1
ATOM 1230 C CA . SER A 1 159 ? -23.364 4.386 18.993 1.00 96.81 159 SER A CA 1
ATOM 1231 C C . SER A 1 159 ? -23.165 2.906 18.637 1.00 96.81 159 SER A C 1
ATOM 1233 O O . SER A 1 159 ? -23.209 2.062 19.528 1.00 96.81 159 SER A O 1
ATOM 1235 N N . ALA A 1 160 ? -22.917 2.587 17.363 1.00 95.88 160 ALA A N 1
ATOM 1236 C CA . ALA A 1 160 ? -22.595 1.245 16.881 1.00 95.88 160 ALA A CA 1
ATOM 1237 C C . ALA A 1 160 ? -21.080 0.970 16.838 1.00 95.88 160 ALA A C 1
ATOM 1239 O O . ALA A 1 160 ? -20.665 -0.021 16.243 1.00 95.88 160 ALA A O 1
ATOM 1240 N N . ARG A 1 161 ? -20.260 1.843 17.445 1.00 96.12 161 ARG A N 1
ATOM 1241 C CA . ARG A 1 161 ? -18.789 1.762 17.465 1.00 96.12 161 ARG A CA 1
ATOM 1242 C C . ARG A 1 161 ? -18.141 1.757 16.076 1.00 96.12 161 ARG A C 1
ATOM 1244 O O . ARG A 1 161 ? -17.043 1.249 15.902 1.00 96.12 161 ARG A O 1
ATOM 1251 N N . LYS A 1 162 ? -18.800 2.353 15.078 1.00 96.69 162 LYS A N 1
ATOM 1252 C CA . LYS A 1 162 ? -18.192 2.618 13.765 1.00 96.69 162 LYS A CA 1
ATOM 1253 C C . LYS A 1 162 ? -17.679 4.059 13.707 1.00 96.69 162 LYS A C 1
ATOM 1255 O O . LYS A 1 162 ? -18.325 4.924 14.315 1.00 96.69 162 LYS A O 1
ATOM 1260 N N . PRO A 1 163 ? -16.574 4.345 12.993 1.00 97.75 163 PRO A N 1
ATOM 1261 C CA . PRO A 1 163 ? -16.103 5.710 12.781 1.00 97.75 163 PRO A CA 1
ATOM 1262 C C . PRO A 1 163 ? -17.240 6.639 12.341 1.00 97.75 163 PRO A C 1
ATOM 1264 O O . PRO A 1 163 ? -17.974 6.323 11.411 1.00 97.75 163 PRO A O 1
ATOM 1267 N N . ALA A 1 164 ? -17.428 7.763 13.021 1.00 97.75 164 ALA A N 1
ATOM 1268 C CA . ALA A 1 164 ? -18.378 8.809 12.643 1.00 97.75 164 ALA A CA 1
ATOM 1269 C C . ALA A 1 164 ? -17.645 9.952 11.938 1.00 97.75 164 ALA A C 1
ATOM 1271 O O . ALA A 1 164 ? -18.031 10.378 10.850 1.00 97.75 164 ALA A O 1
ATOM 1272 N N . THR A 1 165 ? -16.537 10.397 12.529 1.00 97.88 165 THR A N 1
ATOM 1273 C CA . THR A 1 165 ? -15.594 11.337 11.922 1.00 97.88 165 THR A CA 1
ATOM 1274 C C . THR A 1 165 ? -14.164 10.927 12.241 1.00 97.88 165 THR A C 1
ATOM 1276 O O . THR A 1 165 ? -13.927 10.190 13.201 1.00 97.88 165 THR A O 1
ATOM 1279 N N . ASN A 1 166 ? -13.201 11.427 11.471 1.00 97.69 166 ASN A N 1
ATOM 1280 C CA . ASN A 1 166 ? -11.811 11.455 11.905 1.00 97.69 166 ASN A CA 1
ATOM 1281 C C . ASN A 1 166 ? -11.133 12.783 11.560 1.00 97.69 166 ASN A C 1
ATOM 1283 O O . ASN A 1 166 ? -11.572 13.521 10.675 1.00 97.69 166 ASN A O 1
ATOM 1287 N N . VAL A 1 167 ? -10.054 13.062 12.282 1.00 98.38 167 VAL A N 1
ATOM 1288 C CA . VAL A 1 167 ? -9.097 14.115 11.952 1.00 98.38 167 VAL A CA 1
ATOM 1289 C C . VAL A 1 167 ? -7.761 13.449 11.666 1.00 98.38 167 VAL A C 1
ATOM 1291 O O . VAL A 1 167 ? -7.189 12.824 12.559 1.00 98.38 167 VAL A O 1
ATOM 1294 N N . THR A 1 168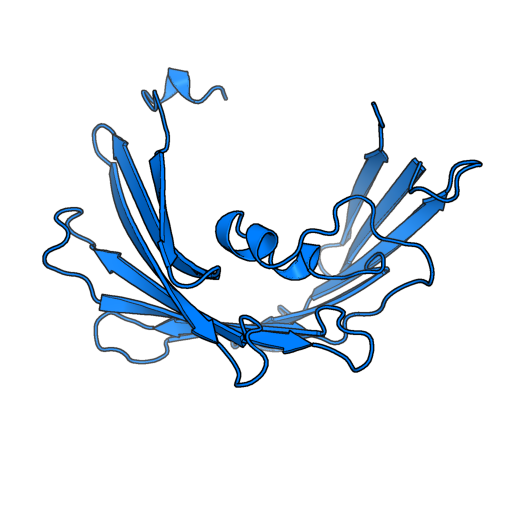 ? -7.273 13.600 10.439 1.00 98.19 168 THR A N 1
ATOM 1295 C CA . THR A 1 168 ? -5.937 13.171 10.023 1.00 98.19 168 THR A CA 1
ATOM 1296 C C . THR A 1 168 ? -4.994 14.365 10.064 1.00 98.19 168 THR A C 1
ATOM 1298 O O . THR A 1 168 ? -5.330 15.431 9.545 1.00 98.19 168 THR A O 1
ATOM 1301 N N . ARG A 1 169 ? -3.815 14.199 10.664 1.00 98.00 169 ARG A N 1
ATOM 1302 C CA . ARG A 1 169 ? -2.734 15.191 10.663 1.00 98.00 169 ARG A CA 1
ATOM 1303 C C . ARG A 1 169 ? -1.457 14.586 10.110 1.00 98.00 169 ARG A C 1
ATOM 1305 O O . ARG A 1 169 ? -1.073 13.506 10.549 1.00 98.00 169 ARG A O 1
ATOM 1312 N N . ILE A 1 170 ? -0.806 15.322 9.216 1.00 97.38 170 ILE A N 1
ATOM 1313 C CA . ILE A 1 170 ? 0.468 14.961 8.591 1.00 97.38 170 ILE A CA 1
ATOM 1314 C C . ILE A 1 170 ? 1.522 15.978 9.036 1.00 97.38 170 ILE A C 1
ATOM 1316 O O . ILE A 1 170 ? 1.311 17.185 8.913 1.00 97.38 170 ILE A O 1
ATOM 1320 N N . VAL A 1 171 ? 2.639 15.498 9.574 1.00 95.94 171 VAL A N 1
ATOM 1321 C CA . VAL A 1 171 ? 3.800 16.294 10.011 1.00 95.94 171 VAL A CA 1
ATOM 1322 C C . VAL A 1 171 ? 5.026 15.772 9.256 1.00 95.94 171 VAL A C 1
ATOM 1324 O O . VAL A 1 171 ? 5.146 14.552 9.185 1.00 95.94 171 VAL A O 1
ATOM 1327 N N . PRO A 1 172 ? 5.927 16.627 8.729 1.00 94.44 172 PRO A N 1
ATOM 1328 C CA . PRO A 1 172 ? 6.039 18.078 8.938 1.00 94.44 172 PRO A CA 1
ATOM 1329 C C . PRO A 1 172 ? 5.164 18.961 8.039 1.00 94.44 172 PRO A C 1
ATOM 1331 O O . PRO A 1 172 ? 5.095 20.164 8.285 1.00 94.44 172 PRO A O 1
ATOM 1334 N N . ASP A 1 173 ? 4.450 18.394 7.066 1.00 91.69 173 ASP A N 1
ATOM 1335 C CA . ASP A 1 173 ? 3.635 19.154 6.101 1.00 91.69 173 ASP A CA 1
ATOM 1336 C C . ASP A 1 173 ? 2.538 20.020 6.740 1.00 91.69 173 ASP A C 1
ATOM 1338 O O . ASP A 1 173 ? 1.979 20.907 6.096 1.00 91.69 173 ASP A O 1
ATOM 1342 N N . ASN A 1 174 ? 2.210 19.773 8.012 1.00 92.62 174 ASN A N 1
ATOM 1343 C CA . ASN A 1 174 ? 1.170 20.456 8.781 1.00 92.62 174 ASN A CA 1
ATOM 1344 C C . ASN A 1 174 ? -0.204 20.422 8.093 1.00 92.62 174 ASN A C 1
ATOM 1346 O O . ASN A 1 174 ? -1.049 21.298 8.301 1.00 92.62 174 ASN A O 1
ATOM 1350 N N . THR A 1 175 ? -0.450 19.380 7.300 1.00 96.56 175 THR A N 1
ATOM 1351 C CA . THR A 1 175 ? -1.730 19.171 6.627 1.00 96.56 175 THR A CA 1
ATOM 1352 C C . THR A 1 175 ? -2.717 18.550 7.604 1.00 96.56 175 THR A C 1
ATOM 1354 O O . THR A 1 175 ? -2.394 17.603 8.321 1.00 96.56 175 THR A O 1
ATOM 1357 N N . THR A 1 176 ? -3.934 19.095 7.651 1.00 97.69 176 THR A N 1
ATOM 1358 C CA . THR A 1 176 ? -5.041 18.541 8.438 1.00 97.69 176 THR A CA 1
ATOM 1359 C C . THR A 1 176 ? -6.233 18.266 7.536 1.00 97.69 176 THR A C 1
ATOM 1361 O O . THR A 1 176 ? -6.736 19.173 6.874 1.00 97.69 176 THR A O 1
ATOM 1364 N N . THR A 1 177 ? -6.724 17.033 7.582 1.00 97.94 177 THR A N 1
ATOM 1365 C CA . THR A 1 177 ? -7.888 16.574 6.821 1.00 97.94 177 THR A CA 1
ATOM 1366 C C . THR A 1 177 ? -8.965 16.106 7.789 1.00 97.94 177 THR A C 1
ATOM 1368 O O . THR A 1 177 ? -8.674 15.405 8.755 1.00 97.94 177 THR A O 1
ATOM 1371 N N . ASN A 1 178 ? -10.216 16.495 7.541 1.00 97.88 178 ASN A N 1
ATOM 1372 C CA . ASN A 1 178 ? -11.366 16.049 8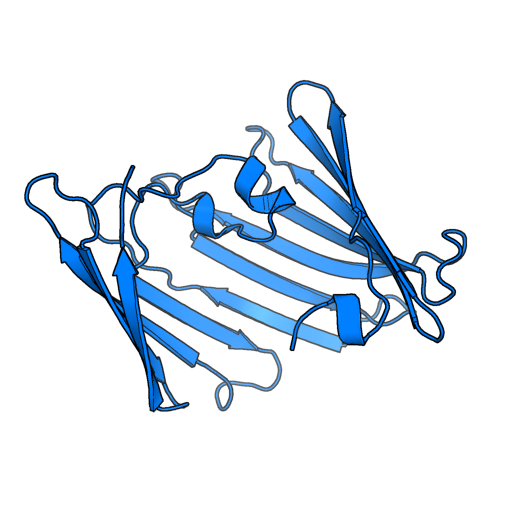.326 1.00 97.88 178 ASN A CA 1
ATOM 1373 C C . ASN A 1 178 ? -12.228 15.138 7.453 1.00 97.88 178 ASN A C 1
ATOM 1375 O O . ASN A 1 178 ? -12.669 15.565 6.386 1.00 97.88 178 ASN A O 1
ATOM 1379 N N . THR A 1 179 ? -12.507 13.924 7.919 1.00 97.00 179 THR A N 1
ATOM 1380 C CA . THR A 1 179 ? -13.364 12.964 7.207 1.00 97.00 179 THR A CA 1
ATOM 1381 C C . THR A 1 179 ? -14.643 12.735 7.994 1.00 97.00 179 THR A C 1
ATOM 1383 O O . THR A 1 179 ? -14.619 12.649 9.222 1.00 97.00 179 THR A O 1
ATOM 1386 N N . SER A 1 180 ? -15.769 12.621 7.293 1.00 96.94 180 SER A N 1
ATOM 1387 C CA . SER A 1 180 ? -17.047 12.173 7.856 1.00 96.94 180 SER A CA 1
ATOM 1388 C C . SER A 1 180 ? -17.470 10.885 7.167 1.00 96.94 180 SER A C 1
ATOM 1390 O O . SER A 1 180 ? -17.385 10.785 5.944 1.00 96.94 180 SER A O 1
ATOM 1392 N N . TYR A 1 181 ? -17.919 9.913 7.952 1.00 95.44 181 TYR A N 1
ATOM 1393 C CA . TYR A 1 181 ? -18.282 8.585 7.473 1.00 95.44 181 TYR A CA 1
ATOM 1394 C C . TYR A 1 181 ? -19.800 8.434 7.444 1.00 95.44 181 TYR A C 1
ATOM 1396 O O . TYR A 1 181 ? -20.496 8.785 8.400 1.00 95.44 181 TYR A O 1
ATOM 1404 N N . TYR A 1 182 ? -20.307 7.870 6.351 1.00 94.56 182 TYR A N 1
ATOM 1405 C CA . TYR A 1 182 ? -21.725 7.593 6.150 1.00 94.56 182 TYR A CA 1
ATOM 1406 C C . TYR A 1 182 ? -21.894 6.118 5.794 1.00 94.56 182 TYR A C 1
ATOM 1408 O O . TYR A 1 182 ? -21.125 5.577 5.004 1.00 94.56 182 TYR A O 1
ATOM 1416 N N . TYR A 1 183 ? -22.897 5.475 6.385 1.00 92.69 183 TYR A N 1
ATOM 1417 C CA . TYR A 1 183 ? -23.168 4.046 6.226 1.00 92.69 183 TYR A CA 1
ATOM 1418 C C . TYR A 1 183 ? -24.543 3.855 5.585 1.00 92.69 183 TYR A C 1
ATOM 1420 O O . TYR A 1 183 ? -25.461 4.622 5.888 1.00 92.69 183 TYR A O 1
ATOM 1428 N N . GLN A 1 184 ? -24.662 2.852 4.713 1.00 87.19 184 GLN A N 1
ATOM 1429 C CA . GLN A 1 184 ? -25.927 2.398 4.124 1.00 87.19 184 GLN A CA 1
ATOM 1430 C C . GLN A 1 184 ? -26.485 1.197 4.886 1.00 87.19 184 GLN A C 1
ATOM 1432 O O . GLN A 1 184 ? -25.668 0.408 5.418 1.00 87.19 184 GLN A O 1
#

pLDDT: mean 92.49, std 9.08, range [47.16, 98.5]

Sequence (184 aa):
MPLVAVGIDSIKTIVHYASSRYTSYVLNINTPGFVLLDSSVFVYDGAGRIIGENFYESPAGTGNDYYLAAKFDYSYDASSNFASLIFHQLDQSGAEVFTASTSNIKYDSEVNPIHTNNEAFVMGHPEWTSFNNIISEQGSDSNGPVDDQTITMSYTYNSARKPATNVTRIVPDNTTTNTSYYYQ